Protein AF-A0A1B1BQP6-F1 (afdb_monomer_lite)

Sequence (163 aa):
MDDRQPLPKTPDPRGHSPTKKENPMTSAIRSIQIHPTGTITTLNPASESIGADMCRAIGCSMFDVVGLADNIDLFVDDEGLINGSPLNLPATILAHQLGTPAVLFGTAIAVSVTPDGETIGLTDHQIARIHKTLTHRPDDGTIDTLIESLSPFPTIVSMLNNW

Structure (mmCIF, N/CA/C/O backbone):
data_AF-A0A1B1BQP6-F1
#
_entry.id   AF-A0A1B1BQP6-F1
#
loop_
_atom_site.group_PDB
_atom_site.id
_atom_site.type_symbol
_atom_site.label_atom_id
_atom_site.label_alt_id
_atom_site.label_comp_id
_atom_site.label_asym_id
_atom_site.label_entity_id
_atom_site.label_seq_id
_atom_site.pdbx_PDB_ins_code
_atom_site.Cartn_x
_atom_site.Cartn_y
_atom_site.Cartn_z
_atom_site.occupancy
_atom_site.B_iso_or_equiv
_atom_site.auth_seq_id
_atom_site.auth_comp_id
_atom_site.auth_asym_id
_atom_site.auth_atom_id
_atom_site.pdbx_PDB_model_num
ATOM 1 N N . MET A 1 1 ? 38.683 -49.566 -62.738 1.00 42.62 1 MET A N 1
ATOM 2 C CA . MET A 1 1 ? 39.310 -48.373 -63.346 1.00 42.62 1 MET A CA 1
ATOM 3 C C . MET A 1 1 ? 38.182 -47.663 -64.074 1.00 42.62 1 MET A C 1
ATOM 5 O O . MET A 1 1 ? 37.703 -48.212 -65.048 1.00 42.62 1 MET A O 1
ATOM 9 N N . ASP A 1 2 ? 37.590 -46.575 -63.605 1.00 45.78 2 ASP A N 1
ATOM 10 C CA . ASP A 1 2 ? 38.080 -45.501 -62.743 1.00 45.78 2 ASP A CA 1
ATOM 11 C C . ASP A 1 2 ? 36.839 -44.829 -62.112 1.00 45.78 2 ASP A C 1
ATOM 13 O O . ASP A 1 2 ? 35.964 -44.354 -62.839 1.00 45.78 2 ASP A O 1
ATOM 17 N N . ASP A 1 3 ? 36.729 -44.871 -60.782 1.00 46.88 3 ASP A N 1
ATOM 18 C CA . ASP A 1 3 ? 35.714 -44.164 -59.993 1.00 46.88 3 ASP A CA 1
ATOM 19 C C . ASP A 1 3 ? 36.083 -42.678 -59.950 1.00 46.88 3 ASP A C 1
ATOM 21 O O . ASP A 1 3 ? 37.121 -42.312 -59.401 1.00 46.88 3 ASP A O 1
ATOM 25 N N . ARG A 1 4 ? 35.231 -41.796 -60.480 1.00 47.97 4 ARG A N 1
ATOM 26 C CA . ARG A 1 4 ? 35.368 -40.348 -60.256 1.00 47.97 4 ARG A CA 1
ATOM 27 C C . ARG A 1 4 ? 34.174 -39.833 -59.473 1.00 47.97 4 ARG A C 1
ATOM 29 O O . ARG A 1 4 ? 33.120 -39.548 -60.036 1.00 47.97 4 ARG A O 1
ATOM 36 N N . GLN A 1 5 ? 34.363 -39.694 -58.163 1.00 50.84 5 GLN A N 1
ATOM 37 C CA . GLN A 1 5 ? 33.502 -38.857 -57.332 1.00 50.84 5 GLN A CA 1
ATOM 38 C C . GLN A 1 5 ? 33.644 -37.381 -57.752 1.00 50.84 5 GLN A C 1
ATOM 40 O O . GLN A 1 5 ? 34.755 -36.940 -58.059 1.00 50.84 5 GLN A O 1
ATOM 45 N N . PRO A 1 6 ? 32.559 -36.589 -57.756 1.00 50.38 6 PRO A N 1
ATOM 46 C CA . PRO A 1 6 ? 32.656 -35.154 -57.977 1.00 50.38 6 PRO A CA 1
ATOM 47 C C . PRO A 1 6 ? 33.231 -34.435 -56.743 1.00 50.38 6 PRO A C 1
ATOM 49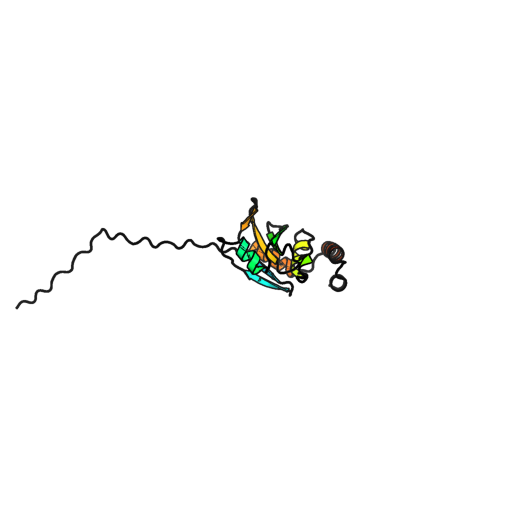 O O . PRO A 1 6 ? 32.907 -34.759 -55.603 1.00 50.38 6 PRO A O 1
ATOM 52 N N . LEU A 1 7 ? 34.080 -33.437 -56.999 1.00 52.22 7 LEU A N 1
ATOM 53 C CA . LEU A 1 7 ? 34.713 -32.559 -56.006 1.00 52.22 7 LEU A CA 1
ATOM 54 C C . LEU A 1 7 ? 33.679 -31.792 -55.148 1.00 52.22 7 LEU A C 1
ATOM 56 O O . LEU A 1 7 ? 32.631 -31.395 -55.669 1.00 52.22 7 LEU A O 1
ATOM 60 N N . PRO A 1 8 ? 33.974 -31.505 -53.863 1.00 47.53 8 PRO A N 1
ATOM 61 C CA . PRO A 1 8 ? 33.110 -30.686 -53.018 1.00 47.53 8 PRO A CA 1
ATOM 62 C C . PRO A 1 8 ? 33.094 -29.226 -53.496 1.00 47.53 8 PRO A C 1
ATOM 64 O O . PRO A 1 8 ? 34.132 -28.641 -53.806 1.00 47.53 8 PRO A O 1
ATOM 67 N N . LYS A 1 9 ? 31.898 -28.629 -53.547 1.00 56.69 9 LYS A N 1
ATOM 68 C CA . LYS A 1 9 ? 31.704 -27.211 -53.880 1.00 56.69 9 LYS A CA 1
ATOM 69 C C . LYS A 1 9 ? 32.219 -26.331 -52.737 1.00 56.69 9 LYS A C 1
ATOM 71 O O . LYS A 1 9 ? 31.833 -26.524 -51.587 1.00 56.69 9 LYS A O 1
ATOM 76 N N . THR A 1 10 ? 33.057 -25.356 -53.066 1.00 48.69 10 THR A N 1
ATOM 77 C CA . THR A 1 10 ? 33.528 -24.299 -52.161 1.00 48.69 10 THR A CA 1
ATOM 78 C C . THR A 1 10 ? 32.339 -23.474 -51.639 1.00 48.69 10 THR A C 1
ATOM 80 O O . THR A 1 10 ? 31.461 -23.149 -52.444 1.00 48.69 10 THR A O 1
ATOM 83 N N . PRO A 1 11 ? 32.267 -23.106 -50.344 1.00 47.47 11 PRO A N 1
ATOM 84 C CA . PRO A 1 11 ? 31.188 -22.253 -49.849 1.00 47.47 11 PRO A CA 1
ATOM 85 C C . PRO A 1 11 ? 31.326 -20.825 -50.392 1.00 47.47 11 PRO A C 1
ATOM 87 O O . PRO A 1 11 ? 32.426 -20.274 -50.436 1.00 47.47 11 PRO A O 1
ATOM 90 N N . ASP A 1 12 ? 30.202 -20.225 -50.784 1.00 52.66 12 ASP A N 1
ATOM 91 C CA . ASP A 1 12 ? 30.096 -18.809 -51.150 1.00 52.66 12 ASP A CA 1
ATOM 92 C C . ASP A 1 12 ? 30.372 -17.923 -49.913 1.00 52.66 12 ASP A C 1
ATOM 94 O O . ASP A 1 12 ? 29.703 -18.093 -48.890 1.00 52.66 12 ASP A O 1
ATOM 98 N N . PRO A 1 13 ? 31.320 -16.966 -49.964 1.00 45.28 13 PRO A N 1
ATOM 99 C CA . PRO A 1 13 ? 31.640 -16.093 -48.833 1.00 45.28 13 PRO A CA 1
ATOM 100 C C . PRO A 1 13 ? 30.591 -14.996 -48.563 1.00 45.28 13 PRO A C 1
ATOM 102 O O . PRO A 1 13 ? 30.815 -14.150 -47.700 1.00 45.28 13 PRO A O 1
ATOM 105 N N . ARG A 1 14 ? 29.451 -14.967 -49.270 1.00 48.97 14 ARG A N 1
ATOM 106 C CA . ARG A 1 14 ? 28.403 -13.937 -49.106 1.00 48.97 14 ARG A CA 1
ATOM 107 C C . ARG A 1 14 ? 27.077 -14.476 -48.575 1.00 48.97 14 ARG A C 1
ATOM 109 O O . ARG A 1 14 ? 26.007 -13.986 -48.941 1.00 48.97 14 ARG A O 1
ATOM 116 N N . GLY A 1 15 ? 27.146 -15.435 -47.654 1.00 39.91 15 GLY A N 1
ATOM 117 C CA . GLY A 1 15 ? 26.018 -15.767 -46.793 1.00 39.91 15 GLY A CA 1
ATOM 118 C C . GLY A 1 15 ? 25.623 -14.553 -45.953 1.00 39.91 15 GLY A C 1
ATOM 119 O O . GLY A 1 15 ? 26.253 -14.263 -44.940 1.00 39.91 15 GLY A O 1
ATOM 120 N N . HIS A 1 16 ? 24.580 -13.836 -46.373 1.00 44.47 16 HIS A N 1
ATOM 121 C CA . HIS A 1 16 ? 23.826 -12.975 -45.470 1.00 44.47 16 HIS A CA 1
ATOM 122 C C . HIS A 1 16 ? 23.224 -13.885 -44.402 1.00 44.47 16 HIS A C 1
ATOM 124 O O . HIS A 1 16 ? 22.210 -14.545 -44.633 1.00 44.47 16 HIS A O 1
ATOM 130 N N . SER A 1 17 ? 23.882 -13.958 -43.246 1.00 41.94 17 SER A N 1
ATOM 131 C CA . SER A 1 17 ? 23.282 -14.506 -42.038 1.00 41.94 17 SER A CA 1
ATOM 132 C C . SER A 1 17 ? 21.942 -13.800 -41.825 1.00 41.94 17 SER A C 1
ATOM 134 O O . SER A 1 17 ? 21.929 -12.565 -41.803 1.00 41.94 17 SER A O 1
ATOM 136 N N . PRO A 1 18 ? 20.815 -14.516 -41.670 1.00 42.78 18 PRO A N 1
ATOM 137 C CA . PRO A 1 18 ? 19.615 -13.878 -41.166 1.00 42.78 18 PRO A CA 1
ATOM 138 C C . PRO A 1 18 ? 19.980 -13.325 -39.791 1.00 42.78 18 PRO A C 1
ATOM 140 O O . PRO A 1 18 ? 20.349 -14.078 -38.886 1.00 42.78 18 PRO A O 1
ATOM 143 N N . THR A 1 19 ? 19.954 -12.001 -39.652 1.00 42.16 19 THR A N 1
ATOM 144 C CA . THR A 1 19 ? 20.018 -11.351 -38.351 1.00 42.16 19 THR A CA 1
ATOM 145 C C . THR A 1 19 ? 18.926 -11.984 -37.507 1.00 42.16 19 THR A C 1
ATOM 147 O O . THR A 1 19 ? 17.736 -11.880 -37.812 1.00 42.16 19 THR A O 1
ATOM 150 N N . LYS A 1 20 ? 19.342 -12.719 -36.473 1.00 45.06 20 LYS A N 1
ATOM 151 C CA . LYS A 1 20 ? 18.467 -13.128 -35.385 1.00 45.06 20 LYS A CA 1
ATOM 152 C C . LYS A 1 20 ? 17.786 -11.839 -34.938 1.00 45.06 20 LYS A C 1
ATOM 154 O O . LYS A 1 20 ? 18.465 -10.961 -34.415 1.00 45.06 20 LYS A O 1
ATOM 159 N N . LYS A 1 21 ? 16.491 -11.678 -35.234 1.00 44.88 21 LYS A N 1
ATOM 160 C CA . LYS A 1 21 ? 15.691 -10.643 -34.585 1.00 44.88 21 LYS A CA 1
ATOM 161 C C . LYS A 1 21 ? 15.862 -10.920 -33.099 1.00 44.88 21 LYS A C 1
ATOM 163 O O . LYS A 1 21 ? 15.400 -11.953 -32.618 1.00 44.88 21 LYS A O 1
ATOM 168 N N . GLU A 1 22 ? 16.634 -10.089 -32.410 1.00 42.03 22 GLU A N 1
ATOM 169 C CA . GLU A 1 22 ? 16.549 -10.040 -30.964 1.00 42.03 22 GLU A CA 1
ATOM 170 C C . GLU A 1 22 ? 15.088 -9.724 -30.677 1.00 42.03 22 GLU A C 1
ATOM 172 O O . GLU A 1 22 ? 14.577 -8.680 -31.085 1.00 42.03 22 GLU A O 1
ATOM 177 N N . ASN A 1 23 ? 14.381 -10.681 -30.074 1.00 47.75 23 ASN A N 1
ATOM 178 C CA . ASN A 1 23 ? 13.149 -10.332 -29.393 1.00 47.75 23 ASN A CA 1
ATOM 179 C C . ASN A 1 23 ? 13.523 -9.193 -28.438 1.00 47.75 23 ASN A C 1
ATOM 181 O O . ASN A 1 23 ? 14.527 -9.349 -27.731 1.00 47.75 23 ASN A O 1
ATOM 185 N N . PRO A 1 24 ? 12.795 -8.063 -28.430 1.00 51.03 24 PRO A N 1
ATOM 186 C CA . PRO A 1 24 ? 13.052 -7.035 -27.437 1.00 51.03 24 PRO A CA 1
ATOM 187 C C . PRO A 1 24 ? 13.027 -7.715 -26.067 1.00 51.03 24 PRO A C 1
ATOM 189 O O . PRO A 1 24 ? 12.119 -8.495 -25.773 1.00 51.03 24 PRO A O 1
ATOM 192 N N . MET A 1 25 ? 14.079 -7.515 -25.270 1.00 52.28 25 MET A N 1
ATOM 193 C CA . MET A 1 25 ? 14.064 -7.944 -23.878 1.00 52.28 25 MET A CA 1
ATOM 194 C C . MET A 1 25 ? 12.988 -7.113 -23.186 1.00 52.28 25 MET A C 1
ATOM 196 O O . MET A 1 25 ? 13.242 -5.976 -22.801 1.00 52.28 25 MET A O 1
ATOM 200 N N . THR A 1 26 ? 11.773 -7.650 -23.093 1.00 58.91 26 THR A N 1
ATOM 201 C CA . THR A 1 26 ? 10.702 -7.056 -22.299 1.00 58.91 26 THR A CA 1
ATOM 202 C C . THR A 1 26 ? 11.217 -6.955 -20.866 1.00 58.91 26 THR A C 1
ATOM 204 O O . THR A 1 26 ? 11.448 -7.973 -20.209 1.00 58.91 26 THR A O 1
ATOM 207 N N . SER A 1 27 ? 11.483 -5.732 -20.407 1.00 75.75 27 SER A N 1
ATOM 208 C CA . SER A 1 27 ? 11.981 -5.501 -19.055 1.00 75.75 27 SER A CA 1
ATOM 209 C C . SER A 1 27 ? 10.846 -5.791 -18.078 1.00 75.75 27 SER A C 1
ATOM 211 O O . SER A 1 27 ? 9.736 -5.281 -18.234 1.00 75.75 27 SER A O 1
ATOM 213 N N . ALA A 1 28 ? 11.089 -6.661 -17.102 1.00 85.00 28 ALA A N 1
ATOM 214 C CA . ALA A 1 28 ? 10.089 -6.985 -16.097 1.00 85.00 28 ALA A CA 1
ATOM 215 C C . ALA A 1 28 ? 10.169 -5.984 -14.939 1.00 85.00 28 ALA A C 1
ATOM 217 O O . ALA A 1 28 ? 11.250 -5.711 -14.413 1.00 85.00 28 ALA A O 1
ATOM 218 N N . ILE A 1 29 ? 9.023 -5.456 -14.517 1.00 91.25 29 ILE A N 1
ATOM 219 C CA . ILE A 1 29 ? 8.921 -4.568 -13.362 1.00 91.25 29 ILE A CA 1
ATOM 220 C C . ILE A 1 29 ? 8.808 -5.440 -12.120 1.00 91.25 29 ILE A C 1
ATOM 222 O O . ILE A 1 29 ? 7.775 -6.048 -11.876 1.00 91.25 29 ILE A O 1
ATOM 226 N N . ARG A 1 30 ? 9.882 -5.535 -11.338 1.00 95.62 30 ARG A N 1
ATOM 227 C CA . ARG A 1 30 ? 9.845 -6.255 -10.063 1.00 95.62 30 ARG A CA 1
ATOM 228 C C . ARG A 1 30 ? 8.959 -5.507 -9.069 1.00 95.62 30 ARG A C 1
ATOM 230 O O . ARG A 1 30 ? 9.228 -4.351 -8.756 1.00 95.62 30 ARG A O 1
ATOM 237 N N . SER A 1 31 ? 7.947 -6.178 -8.543 1.00 96.94 31 SER A N 1
ATOM 238 C CA . SER A 1 31 ? 6.914 -5.584 -7.690 1.00 96.94 31 SER A CA 1
ATOM 239 C C . SER A 1 31 ? 6.573 -6.495 -6.516 1.00 96.94 31 SER A C 1
ATOM 241 O O . SER A 1 31 ? 6.804 -7.706 -6.567 1.00 96.94 31 SER A O 1
ATOM 243 N N . ILE A 1 32 ? 5.984 -5.933 -5.461 1.00 98.00 32 ILE A N 1
ATOM 244 C CA . ILE A 1 32 ? 5.422 -6.706 -4.344 1.00 98.00 32 ILE A CA 1
ATOM 245 C C . ILE A 1 32 ? 3.908 -6.530 -4.332 1.00 98.00 32 ILE A C 1
ATOM 247 O O . ILE A 1 32 ? 3.421 -5.415 -4.231 1.00 98.00 32 ILE A O 1
ATOM 251 N N . GLN A 1 33 ? 3.166 -7.628 -4.374 1.00 98.06 33 GLN A N 1
ATOM 252 C CA . GLN A 1 33 ? 1.725 -7.651 -4.171 1.00 98.06 33 GLN A CA 1
ATOM 253 C C . GLN A 1 33 ? 1.412 -7.939 -2.702 1.00 98.06 33 GLN A C 1
ATOM 255 O O . GLN A 1 33 ? 1.920 -8.907 -2.130 1.00 98.06 33 GLN A O 1
ATOM 260 N N . ILE A 1 34 ? 0.554 -7.115 -2.113 1.00 98.44 34 ILE A N 1
ATOM 261 C CA . ILE A 1 34 ? 0.131 -7.183 -0.717 1.00 98.44 34 ILE A CA 1
ATOM 262 C C . ILE A 1 34 ? -1.372 -7.445 -0.711 1.00 98.44 34 ILE A C 1
ATOM 264 O O . ILE A 1 34 ? -2.169 -6.561 -1.030 1.00 98.44 34 ILE A O 1
ATOM 268 N N . HIS A 1 35 ? -1.765 -8.665 -0.360 1.00 97.88 35 HIS A N 1
ATOM 269 C CA . HIS A 1 35 ? -3.171 -9.051 -0.281 1.00 97.88 35 HIS A CA 1
ATOM 270 C C . HIS A 1 35 ? -3.782 -8.651 1.067 1.00 97.88 35 HIS A C 1
ATOM 272 O O . HIS A 1 35 ? -3.119 -8.800 2.098 1.00 97.88 35 HIS A O 1
ATOM 278 N N . PRO A 1 36 ? -5.076 -8.281 1.102 1.00 96.81 36 PRO A N 1
ATOM 279 C CA . PRO A 1 36 ? -5.804 -8.005 2.345 1.00 96.81 36 PRO A CA 1
ATOM 280 C C . PRO A 1 36 ? -5.784 -9.156 3.359 1.00 96.81 36 PRO A C 1
ATOM 282 O O . PRO A 1 36 ? -5.904 -8.940 4.560 1.00 96.81 36 PRO A O 1
ATOM 285 N N . THR A 1 37 ? -5.590 -10.389 2.887 1.00 94.25 37 THR A N 1
ATOM 286 C CA . THR A 1 37 ? -5.479 -11.594 3.723 1.00 94.25 37 THR A CA 1
ATOM 287 C C . THR A 1 37 ? -4.143 -11.715 4.463 1.00 94.25 37 THR A C 1
ATOM 289 O O . THR A 1 37 ? -3.946 -12.678 5.201 1.00 94.25 37 THR A O 1
ATOM 292 N N . GLY A 1 38 ? -3.201 -10.790 4.247 1.00 90.06 38 GLY A N 1
ATOM 293 C CA . GLY A 1 38 ? -1.843 -10.859 4.792 1.00 90.06 38 GLY A CA 1
ATOM 294 C C . GLY A 1 38 ? -0.841 -11.587 3.897 1.00 90.06 38 GLY A C 1
ATOM 295 O O . GLY A 1 38 ? 0.341 -11.640 4.225 1.00 90.06 38 GLY A O 1
ATOM 296 N N . THR A 1 39 ? -1.278 -12.136 2.760 1.00 95.62 39 THR A N 1
ATOM 297 C CA . THR A 1 39 ? -0.370 -12.805 1.819 1.00 95.62 39 THR A CA 1
ATOM 298 C C . THR A 1 39 ? 0.444 -11.770 1.043 1.00 95.62 39 THR A C 1
ATOM 300 O O . THR A 1 39 ? -0.121 -10.891 0.396 1.00 95.62 39 THR A O 1
ATOM 303 N N . ILE A 1 40 ? 1.772 -11.892 1.070 1.00 96.25 40 ILE A N 1
ATOM 304 C CA . ILE A 1 40 ? 2.696 -11.002 0.356 1.00 96.25 40 ILE A CA 1
ATOM 305 C C . ILE A 1 40 ? 3.445 -11.827 -0.690 1.00 96.25 40 ILE A C 1
ATOM 307 O O . ILE A 1 40 ? 4.052 -12.844 -0.354 1.00 96.25 40 ILE A O 1
ATOM 311 N N . THR A 1 41 ? 3.406 -11.410 -1.954 1.00 95.81 41 THR A N 1
ATOM 312 C CA . THR A 1 41 ? 4.053 -12.131 -3.065 1.00 95.81 41 THR A CA 1
ATOM 313 C C . THR A 1 41 ? 4.811 -11.185 -3.984 1.00 95.81 41 THR A C 1
ATOM 315 O O . THR A 1 41 ? 4.560 -9.985 -3.998 1.00 95.81 41 THR A O 1
ATOM 318 N N . THR A 1 42 ? 5.760 -11.711 -4.755 1.00 94.69 42 THR A N 1
ATOM 319 C CA . THR A 1 42 ? 6.448 -10.942 -5.800 1.00 94.69 42 THR A CA 1
ATOM 320 C C . THR A 1 42 ? 5.721 -11.106 -7.130 1.00 94.69 42 THR A C 1
ATOM 322 O O . THR A 1 42 ? 5.370 -12.222 -7.513 1.00 94.69 42 THR A O 1
ATOM 325 N N . LEU A 1 43 ? 5.561 -10.003 -7.857 1.00 92.75 43 LEU A N 1
ATOM 326 C CA . LEU A 1 43 ? 5.090 -9.972 -9.239 1.00 92.75 43 LEU A CA 1
ATOM 327 C C . LEU A 1 43 ? 6.174 -9.378 -10.139 1.00 92.75 43 LEU A C 1
ATOM 329 O O . LEU A 1 43 ? 6.969 -8.557 -9.695 1.00 92.75 43 LEU A O 1
ATOM 333 N N . ASN A 1 44 ? 6.201 -9.804 -11.402 1.00 91.56 44 ASN A N 1
ATOM 334 C CA . ASN A 1 44 ? 7.136 -9.296 -12.408 1.00 91.56 44 ASN A CA 1
ATOM 335 C C . ASN A 1 44 ? 6.401 -8.990 -13.732 1.00 91.56 44 ASN A C 1
ATOM 337 O O . ASN A 1 44 ? 6.650 -9.679 -14.725 1.00 91.56 44 ASN A O 1
ATOM 341 N N . PRO A 1 45 ? 5.429 -8.054 -13.755 1.00 86.56 45 PRO A N 1
ATOM 342 C CA . PRO A 1 45 ? 4.720 -7.683 -14.979 1.00 86.56 45 PRO A CA 1
ATOM 343 C C . PRO A 1 45 ? 5.659 -7.127 -16.053 1.00 86.56 45 PRO A C 1
ATOM 345 O O . PRO A 1 45 ? 6.717 -6.566 -15.763 1.00 86.56 45 PRO A O 1
ATOM 348 N N . ALA A 1 46 ? 5.252 -7.284 -17.310 1.00 84.12 46 ALA A N 1
ATOM 349 C CA . ALA A 1 46 ? 5.961 -6.727 -18.452 1.00 84.12 46 ALA A CA 1
ATOM 350 C C . ALA A 1 46 ? 5.842 -5.194 -18.470 1.00 84.12 46 ALA A C 1
ATOM 352 O O . ALA A 1 46 ? 4.765 -4.648 -18.233 1.00 84.12 46 ALA A O 1
ATOM 353 N N . SER A 1 47 ? 6.922 -4.491 -18.817 1.00 78.50 47 SER A N 1
ATOM 354 C CA . SER A 1 47 ? 6.919 -3.023 -18.896 1.00 78.50 47 SER A CA 1
ATOM 355 C C . SER A 1 47 ? 5.997 -2.455 -19.986 1.00 78.50 47 SER A C 1
ATOM 357 O O . SER A 1 47 ? 5.566 -1.313 -19.889 1.00 78.50 47 SER A O 1
ATOM 359 N N . GLU A 1 48 ? 5.684 -3.231 -21.028 1.00 76.00 48 GLU A N 1
ATOM 360 C CA . GLU A 1 48 ? 4.971 -2.758 -22.229 1.00 76.00 48 GLU A CA 1
ATOM 361 C C . GLU A 1 48 ? 3.485 -2.423 -21.994 1.00 76.00 48 GLU A C 1
ATOM 363 O O . GLU A 1 48 ? 2.909 -1.654 -22.760 1.00 76.00 48 GLU A O 1
ATOM 368 N N . SER A 1 49 ? 2.857 -2.972 -20.946 1.00 77.44 49 SER A N 1
ATOM 369 C CA . SER A 1 49 ? 1.434 -2.752 -20.632 1.00 77.44 49 SER A CA 1
ATOM 370 C C . SER A 1 49 ? 1.189 -2.608 -19.127 1.00 77.44 49 SER A C 1
ATOM 372 O O . SER A 1 49 ? 0.215 -3.139 -18.580 1.00 77.44 49 SER A O 1
ATOM 374 N N . ILE A 1 50 ? 2.076 -1.870 -18.454 1.00 84.88 50 ILE A N 1
ATOM 375 C CA . ILE A 1 50 ? 2.127 -1.829 -16.992 1.00 84.88 50 ILE A CA 1
ATOM 376 C C . ILE A 1 50 ? 0.784 -1.441 -16.359 1.00 84.88 50 ILE A C 1
ATOM 378 O O . ILE A 1 50 ? 0.329 -2.130 -15.458 1.00 84.88 50 ILE A O 1
ATOM 382 N N . GLY A 1 51 ? 0.082 -0.429 -16.882 1.00 88.62 51 GLY A N 1
ATOM 383 C CA . GLY A 1 51 ? -1.187 0.029 -16.304 1.00 88.62 51 GLY A CA 1
ATOM 384 C C . GLY A 1 51 ? -2.282 -1.044 -16.303 1.00 88.62 51 GLY A C 1
ATOM 385 O O . GLY A 1 51 ? -2.852 -1.348 -15.259 1.00 88.62 51 GLY A O 1
ATOM 386 N N . ALA A 1 52 ? -2.541 -1.676 -17.453 1.00 89.81 52 ALA A N 1
ATOM 387 C CA . ALA A 1 52 ? -3.571 -2.713 -17.556 1.00 89.81 52 ALA A CA 1
ATOM 388 C C . ALA A 1 52 ? -3.201 -3.986 -16.776 1.00 89.81 52 ALA A C 1
ATOM 390 O O . ALA A 1 52 ? -4.073 -4.627 -16.184 1.00 89.81 52 ALA A O 1
ATOM 391 N N . ASP A 1 53 ? -1.914 -4.343 -16.742 1.00 91.19 53 ASP A N 1
ATOM 392 C CA . ASP A 1 53 ? -1.439 -5.476 -15.949 1.00 91.19 53 ASP A CA 1
ATOM 393 C C . ASP A 1 53 ? -1.550 -5.213 -14.444 1.00 91.19 53 ASP A C 1
ATOM 395 O O . ASP A 1 53 ? -1.923 -6.127 -13.706 1.00 91.19 53 ASP A O 1
ATOM 399 N N . MET A 1 54 ? -1.306 -3.978 -13.996 1.00 93.75 54 MET A N 1
ATOM 400 C CA . MET A 1 54 ? -1.501 -3.570 -12.604 1.00 93.75 54 MET A CA 1
ATOM 401 C C . MET A 1 54 ? -2.978 -3.597 -12.219 1.00 93.75 54 MET A C 1
ATOM 403 O O . MET A 1 54 ? -3.310 -4.249 -11.233 1.00 93.75 54 MET A O 1
ATOM 407 N N . CYS A 1 55 ? -3.876 -3.016 -13.027 1.00 95.38 55 CYS A N 1
ATOM 408 C CA . CYS A 1 55 ? -5.324 -3.107 -12.796 1.00 95.38 55 CYS A CA 1
ATOM 409 C C . CYS A 1 55 ? -5.778 -4.567 -12.660 1.00 95.38 55 CYS A C 1
ATOM 411 O O . CYS A 1 55 ? -6.455 -4.936 -11.702 1.00 95.38 55 CYS A O 1
ATOM 413 N N . ARG A 1 56 ? -5.339 -5.439 -13.576 1.00 94.94 56 ARG A N 1
ATOM 414 C CA . ARG A 1 56 ? -5.668 -6.871 -13.547 1.00 94.94 56 ARG A CA 1
ATOM 415 C C . ARG A 1 56 ? -5.105 -7.582 -12.317 1.00 94.94 56 ARG A C 1
ATOM 417 O O . ARG A 1 56 ? -5.768 -8.464 -11.778 1.00 94.94 56 ARG A O 1
ATOM 424 N N . ALA A 1 57 ? -3.888 -7.245 -11.897 1.00 94.81 57 ALA A N 1
ATOM 425 C CA . ALA A 1 57 ? -3.255 -7.840 -10.726 1.00 94.81 57 ALA A CA 1
ATOM 426 C C . ALA A 1 57 ? -3.863 -7.337 -9.404 1.00 94.81 57 ALA A C 1
ATOM 428 O O . ALA A 1 57 ? -3.913 -8.094 -8.436 1.00 94.81 57 ALA A O 1
ATOM 429 N N . ILE A 1 58 ? -4.351 -6.097 -9.362 1.00 96.94 58 ILE A N 1
ATOM 430 C CA . ILE A 1 58 ? -5.096 -5.537 -8.227 1.00 96.94 58 ILE A CA 1
ATOM 431 C C . ILE A 1 58 ? -6.522 -6.105 -8.182 1.00 96.94 58 ILE A C 1
ATOM 433 O O . ILE A 1 58 ? -7.031 -6.411 -7.104 1.00 96.94 58 ILE A O 1
ATOM 437 N N . GLY A 1 59 ? -7.129 -6.311 -9.353 1.00 96.25 59 GLY A N 1
ATOM 438 C CA . GLY A 1 59 ? -8.537 -6.671 -9.508 1.00 96.25 59 GLY A CA 1
ATOM 439 C C . GLY A 1 59 ? -9.461 -5.459 -9.670 1.00 96.25 59 GLY A C 1
ATOM 440 O O . GLY A 1 59 ? -10.641 -5.573 -9.355 1.00 96.25 59 GLY A O 1
ATOM 441 N N . CYS A 1 60 ? -8.942 -4.326 -10.153 1.00 96.69 60 CYS A N 1
ATOM 442 C CA . CYS A 1 60 ? -9.677 -3.070 -10.316 1.00 96.69 60 CYS A CA 1
ATOM 443 C C . CYS A 1 60 ? -9.779 -2.628 -11.788 1.00 96.69 60 CYS A C 1
ATOM 445 O O . CYS A 1 60 ? -9.164 -3.211 -12.686 1.00 96.69 60 CYS A O 1
ATOM 447 N N . SER A 1 61 ? -10.584 -1.595 -12.042 1.00 94.81 61 SER A N 1
ATOM 448 C CA . SER A 1 61 ? -10.700 -0.925 -13.346 1.00 94.81 61 SER A CA 1
ATOM 449 C C . SER A 1 61 ? -9.713 0.243 -13.473 1.00 94.81 61 SER A C 1
ATOM 451 O O . SER A 1 61 ? -9.120 0.441 -14.535 1.00 94.81 61 SER A O 1
ATOM 453 N N . MET A 1 62 ? -9.508 0.968 -12.375 1.00 94.88 62 MET A N 1
ATOM 454 C CA . MET A 1 62 ? -8.583 2.080 -12.218 1.00 94.88 62 MET A CA 1
ATOM 455 C C . MET A 1 62 ? -7.854 1.926 -10.884 1.00 94.88 62 MET A C 1
ATOM 457 O O . MET A 1 62 ? -8.415 1.411 -9.916 1.00 94.88 62 MET A O 1
ATOM 461 N N . PHE A 1 63 ? -6.596 2.348 -10.840 1.00 96.75 63 PHE A N 1
ATOM 462 C CA . PHE A 1 63 ? -5.841 2.424 -9.599 1.00 96.75 63 PHE A CA 1
ATOM 463 C C . PHE A 1 63 ? -5.491 3.874 -9.279 1.00 96.75 63 PHE A C 1
ATOM 465 O O . PHE A 1 63 ? -5.293 4.679 -10.192 1.00 96.75 63 PHE A O 1
ATOM 472 N N . ASP A 1 64 ? -5.377 4.164 -7.990 1.00 96.81 64 ASP A N 1
ATOM 473 C CA . ASP A 1 64 ? -4.734 5.368 -7.471 1.00 96.81 64 ASP A CA 1
ATOM 474 C C . ASP A 1 64 ? -3.299 5.044 -7.022 1.00 96.81 64 ASP A C 1
ATOM 476 O O . ASP A 1 64 ? -2.931 3.874 -6.837 1.00 96.81 64 ASP A O 1
ATOM 480 N N . VAL A 1 65 ? -2.477 6.081 -6.873 1.00 97.12 65 VAL A N 1
ATOM 481 C CA . VAL A 1 65 ? -1.068 5.984 -6.489 1.00 97.12 65 VAL A CA 1
ATOM 482 C C . VAL A 1 65 ? -0.846 6.640 -5.133 1.00 97.12 65 VAL A C 1
ATOM 484 O O . VAL A 1 65 ? -0.962 7.852 -4.970 1.00 97.12 65 VAL A O 1
ATOM 487 N N . VAL A 1 66 ? -0.431 5.832 -4.162 1.00 98.00 66 VAL A N 1
ATOM 488 C CA . VAL A 1 66 ? -0.053 6.293 -2.827 1.00 98.00 66 VAL A CA 1
ATOM 489 C C . VAL A 1 66 ? 1.467 6.297 -2.722 1.00 98.00 66 VAL A C 1
ATOM 491 O O . VAL A 1 66 ? 2.089 5.248 -2.544 1.00 98.00 66 VAL A O 1
ATOM 494 N N . GLY A 1 67 ? 2.061 7.485 -2.830 1.00 97.81 67 GLY A N 1
ATOM 495 C CA . GLY A 1 67 ? 3.505 7.670 -2.699 1.00 97.81 67 GLY A CA 1
ATOM 496 C C . GLY A 1 67 ? 3.980 7.530 -1.255 1.00 97.81 67 GLY A C 1
ATOM 497 O O . GLY A 1 67 ? 3.363 8.070 -0.334 1.00 97.81 67 GLY A O 1
ATOM 498 N N . LEU A 1 68 ? 5.081 6.808 -1.061 1.00 98.12 68 LEU A N 1
ATOM 499 C CA . LEU A 1 68 ? 5.726 6.534 0.223 1.00 98.12 68 LEU A CA 1
ATOM 500 C C . LEU A 1 68 ? 7.191 7.010 0.222 1.00 98.12 68 LEU A C 1
ATOM 502 O O . LEU A 1 68 ? 7.751 7.427 -0.795 1.00 98.12 68 LEU A O 1
ATOM 506 N N . ALA A 1 69 ? 7.851 6.904 1.376 1.00 97.38 69 ALA A N 1
ATOM 507 C CA . ALA A 1 69 ? 9.293 7.107 1.485 1.00 97.38 69 ALA A CA 1
ATOM 508 C C . ALA A 1 69 ? 10.107 6.178 0.556 1.00 97.38 69 ALA A C 1
ATOM 510 O O . ALA A 1 69 ? 9.663 5.101 0.159 1.00 97.38 69 ALA A O 1
ATOM 511 N N . ASP A 1 70 ? 11.349 6.581 0.265 1.00 96.62 70 ASP A N 1
ATOM 512 C CA . ASP A 1 70 ? 12.324 5.815 -0.530 1.00 96.62 70 ASP A CA 1
ATOM 513 C C . ASP A 1 70 ? 11.905 5.557 -1.997 1.00 96.62 70 ASP A C 1
ATOM 515 O O . ASP A 1 70 ? 12.335 4.573 -2.609 1.00 96.62 70 ASP A O 1
ATOM 519 N N . ASN A 1 71 ? 11.103 6.463 -2.577 1.00 97.62 71 ASN A N 1
ATOM 520 C CA . ASN A 1 71 ? 10.556 6.371 -3.941 1.00 97.62 71 ASN A CA 1
ATOM 521 C C . ASN A 1 71 ? 9.783 5.063 -4.177 1.00 97.62 71 ASN A C 1
ATOM 523 O O . ASN A 1 71 ? 9.952 4.400 -5.206 1.00 97.62 71 ASN A O 1
ATOM 527 N N . ILE A 1 72 ? 9.003 4.658 -3.176 1.00 98.38 72 ILE A N 1
ATOM 528 C CA . ILE A 1 72 ? 8.105 3.510 -3.250 1.00 98.38 72 ILE A CA 1
ATOM 529 C C . ILE A 1 72 ? 6.699 4.051 -3.457 1.00 98.38 72 ILE A C 1
ATOM 531 O O . ILE A 1 72 ? 6.232 4.847 -2.652 1.00 98.38 72 ILE A O 1
ATOM 535 N N . ASP A 1 73 ? 6.011 3.551 -4.473 1.00 98.12 73 ASP A N 1
ATOM 536 C CA . ASP A 1 73 ? 4.595 3.829 -4.687 1.00 98.12 73 ASP A CA 1
ATOM 537 C C . ASP A 1 73 ? 3.781 2.567 -4.420 1.00 98.12 73 ASP A C 1
ATOM 539 O O . ASP A 1 73 ? 4.207 1.456 -4.757 1.00 98.12 73 ASP A O 1
ATOM 543 N N . LEU A 1 74 ? 2.593 2.731 -3.838 1.00 98.50 74 LEU A N 1
ATOM 544 C CA . LEU A 1 74 ? 1.565 1.696 -3.803 1.00 98.50 74 LEU A CA 1
ATOM 545 C C . LEU A 1 74 ? 0.488 2.017 -4.829 1.00 98.50 74 LEU A C 1
ATOM 547 O O . LEU A 1 74 ? -0.180 3.043 -4.734 1.00 98.50 74 LEU A O 1
ATOM 551 N N . PHE A 1 75 ? 0.284 1.104 -5.771 1.00 98.19 75 PHE A N 1
ATOM 552 C CA . PHE A 1 75 ? -0.878 1.124 -6.646 1.00 98.19 75 PHE A CA 1
ATOM 553 C C . PHE A 1 75 ? -2.006 0.374 -5.951 1.00 98.19 75 PHE A C 1
ATOM 555 O O . PHE A 1 75 ? -1.824 -0.774 -5.527 1.00 98.19 75 PHE A O 1
ATOM 562 N N . VAL A 1 76 ? -3.150 1.031 -5.807 1.00 98.31 76 VAL A N 1
ATOM 563 C CA . VAL A 1 76 ? -4.304 0.531 -5.051 1.00 98.31 76 VAL A CA 1
ATOM 564 C C . VAL A 1 76 ? -5.583 0.743 -5.840 1.00 98.31 76 VAL A C 1
ATOM 566 O O . VAL A 1 76 ? -5.646 1.631 -6.677 1.00 98.31 76 VAL A O 1
ATOM 569 N N . ASP A 1 77 ? -6.603 -0.067 -5.584 1.00 97.94 77 ASP A N 1
ATOM 570 C CA . ASP A 1 77 ? -7.928 0.143 -6.171 1.00 97.94 77 ASP A CA 1
ATOM 571 C C . ASP A 1 77 ? -8.509 1.494 -5.715 1.00 97.94 77 ASP A C 1
ATOM 573 O O . ASP A 1 77 ? -8.804 1.664 -4.530 1.00 97.94 77 ASP A O 1
ATOM 577 N N . ASP A 1 78 ? -8.678 2.435 -6.650 1.00 96.62 78 ASP A N 1
ATOM 578 C CA . ASP A 1 78 ? -9.219 3.780 -6.380 1.00 96.62 78 ASP A CA 1
ATOM 579 C C . ASP A 1 78 ? -10.644 3.708 -5.805 1.00 96.62 78 ASP A C 1
ATOM 581 O O . ASP A 1 78 ? -11.040 4.482 -4.933 1.00 96.62 78 ASP A O 1
ATOM 585 N N . GLU A 1 79 ? -11.412 2.697 -6.220 1.00 96.88 79 GLU A N 1
ATOM 586 C CA . GLU A 1 79 ? -12.792 2.496 -5.782 1.00 96.88 79 GLU A CA 1
ATOM 587 C C . GLU A 1 79 ? -12.900 1.532 -4.589 1.00 96.88 79 GLU A C 1
ATOM 589 O O . GLU A 1 79 ? -14.010 1.235 -4.135 1.00 96.88 79 GLU A O 1
ATOM 594 N N . GLY A 1 80 ? -11.776 1.052 -4.041 1.00 96.00 80 GLY A N 1
ATOM 595 C CA . GLY A 1 80 ? -11.744 -0.028 -3.051 1.00 96.00 80 GLY A CA 1
ATOM 596 C C . GLY A 1 80 ? -12.604 0.241 -1.808 1.00 96.00 80 GLY A C 1
ATOM 597 O O . GLY A 1 80 ? -13.269 -0.659 -1.292 1.00 96.00 80 GLY A O 1
ATOM 598 N N . LEU A 1 81 ? -12.649 1.496 -1.350 1.00 94.38 81 LEU A N 1
ATOM 599 C CA . LEU A 1 81 ? -13.464 1.907 -0.201 1.00 94.38 81 LEU A CA 1
ATOM 600 C C . LEU A 1 81 ? -14.976 1.795 -0.475 1.00 94.38 81 LEU A C 1
ATOM 602 O O . LEU A 1 81 ? -15.747 1.501 0.439 1.00 94.38 81 LEU A O 1
ATOM 606 N N . ILE A 1 82 ? -15.414 2.043 -1.712 1.00 95.81 82 ILE A N 1
ATOM 607 C CA . ILE A 1 82 ? -16.838 2.147 -2.073 1.00 95.81 82 ILE A CA 1
ATOM 608 C C . ILE A 1 82 ? -17.378 0.900 -2.780 1.00 95.81 82 ILE A C 1
ATOM 610 O O . ILE A 1 82 ? -18.592 0.704 -2.821 1.00 95.81 82 ILE A O 1
ATOM 614 N N . ASN A 1 83 ? -16.503 0.036 -3.300 1.00 95.12 83 ASN A N 1
ATOM 615 C CA . ASN A 1 83 ? -16.883 -1.179 -4.025 1.00 95.12 83 ASN A CA 1
ATOM 616 C C . ASN A 1 83 ? -16.950 -2.441 -3.141 1.00 95.12 83 ASN A C 1
ATOM 618 O O . ASN A 1 83 ? -17.273 -3.524 -3.629 1.00 95.12 83 ASN A O 1
ATOM 622 N N . GLY A 1 84 ? -16.694 -2.300 -1.836 1.00 94.31 84 GLY A N 1
ATOM 623 C CA . GLY A 1 84 ? -16.759 -3.394 -0.866 1.00 94.31 84 GLY A CA 1
ATOM 624 C C . GLY A 1 84 ? -15.483 -4.230 -0.771 1.00 94.31 84 GLY A C 1
ATOM 625 O O . GLY A 1 84 ? -15.512 -5.301 -0.157 1.00 94.31 84 GLY A O 1
ATOM 626 N N . SER A 1 85 ? -14.369 -3.765 -1.342 1.00 97.50 85 SER A N 1
ATOM 627 C CA . SER A 1 85 ? -13.073 -4.408 -1.145 1.00 97.50 85 SER A CA 1
ATOM 628 C C . SER A 1 85 ? -12.689 -4.433 0.341 1.00 97.50 85 SER A C 1
ATOM 630 O O . SER A 1 85 ? -12.948 -3.482 1.081 1.00 97.50 85 SER A O 1
ATOM 632 N N . P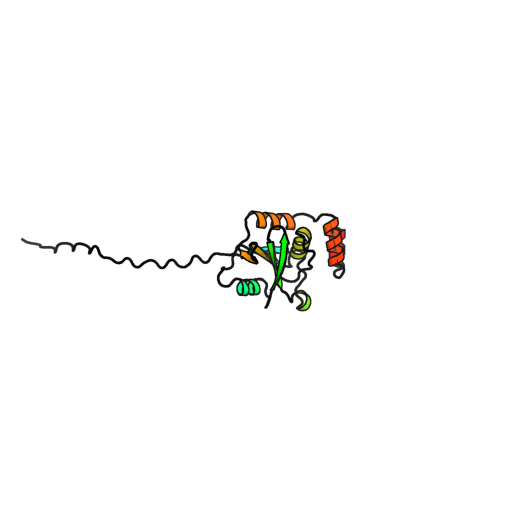RO A 1 86 ? -12.070 -5.522 0.825 1.00 97.00 86 PRO A N 1
ATOM 633 C CA . PRO A 1 86 ? -11.701 -5.633 2.231 1.00 97.00 86 PRO A CA 1
ATOM 634 C C . PRO A 1 86 ? -10.565 -4.667 2.585 1.00 97.00 86 PRO A C 1
ATOM 636 O O . PRO A 1 86 ? -9.683 -4.406 1.765 1.00 97.00 86 PRO A O 1
ATOM 639 N N . LEU A 1 87 ? -10.548 -4.197 3.837 1.00 97.81 87 LEU A N 1
ATOM 640 C CA . LEU A 1 87 ? -9.425 -3.441 4.397 1.00 97.81 87 LEU A CA 1
ATOM 641 C C . LEU A 1 87 ? -8.126 -4.244 4.242 1.00 97.81 87 LEU A C 1
ATOM 643 O O . LEU A 1 87 ? -8.023 -5.380 4.709 1.00 97.81 87 LEU A O 1
ATOM 647 N N . ASN A 1 88 ? -7.113 -3.624 3.649 1.00 98.25 88 ASN A N 1
ATOM 648 C CA . ASN A 1 88 ? -5.769 -4.165 3.558 1.00 98.25 88 ASN A CA 1
ATOM 649 C C . ASN A 1 88 ? -4.923 -3.623 4.707 1.00 98.25 88 ASN A C 1
ATOM 651 O O . ASN A 1 88 ? -4.183 -2.645 4.568 1.00 98.25 88 ASN A O 1
ATOM 655 N N . LEU A 1 89 ? -5.065 -4.256 5.873 1.00 97.06 89 LEU A N 1
ATOM 656 C CA . LEU A 1 89 ? -4.353 -3.848 7.081 1.00 97.06 89 LEU A CA 1
ATOM 657 C C . LEU A 1 89 ? -2.818 -3.853 6.898 1.00 97.06 89 LEU A C 1
ATOM 659 O O . LEU A 1 89 ? -2.197 -2.867 7.289 1.00 97.06 89 LEU A O 1
ATOM 663 N N . PRO A 1 90 ? -2.183 -4.862 6.263 1.00 97.69 90 PRO A N 1
ATOM 664 C CA . PRO A 1 90 ? -0.743 -4.820 5.998 1.00 97.69 90 PRO A CA 1
ATOM 665 C C . PRO A 1 90 ? -0.312 -3.629 5.133 1.00 97.69 90 PRO A C 1
ATOM 667 O O . PRO A 1 90 ? 0.657 -2.953 5.475 1.00 97.69 90 PRO A O 1
ATOM 670 N N . ALA A 1 91 ? -1.027 -3.339 4.039 1.00 98.44 91 ALA A N 1
ATOM 671 C CA . ALA A 1 91 ? -0.708 -2.191 3.187 1.00 98.44 91 ALA A CA 1
ATOM 672 C C . ALA A 1 91 ? -0.938 -0.862 3.924 1.00 98.44 91 ALA A C 1
ATOM 674 O O . ALA A 1 91 ? -0.119 0.045 3.823 1.00 98.44 91 ALA A O 1
ATOM 675 N N . THR A 1 92 ? -2.003 -0.774 4.725 1.00 98.38 92 THR A N 1
ATOM 676 C CA . THR A 1 92 ? -2.298 0.385 5.583 1.00 98.38 92 THR A CA 1
ATOM 677 C C . THR A 1 92 ? -1.165 0.634 6.582 1.00 98.38 92 THR A C 1
ATOM 679 O O . THR A 1 92 ? -0.665 1.752 6.688 1.00 98.38 92 THR A O 1
ATOM 682 N N . ILE A 1 93 ? -0.698 -0.410 7.275 1.00 97.44 93 ILE A N 1
ATOM 683 C CA . ILE A 1 93 ? 0.435 -0.340 8.210 1.00 97.44 93 ILE A CA 1
ATOM 684 C C . ILE A 1 93 ? 1.724 0.076 7.492 1.00 97.44 93 ILE A C 1
ATOM 686 O O . ILE A 1 93 ? 2.481 0.894 8.017 1.00 97.44 93 ILE A O 1
ATOM 690 N N . LEU A 1 94 ? 1.986 -0.474 6.303 1.00 98.44 94 LEU A N 1
ATOM 691 C CA . LEU A 1 94 ? 3.139 -0.097 5.486 1.00 98.44 94 LEU A CA 1
ATOM 692 C C . LEU A 1 94 ? 3.094 1.388 5.114 1.00 98.44 94 LEU A C 1
ATOM 694 O O . LEU A 1 94 ? 4.103 2.071 5.270 1.00 98.44 94 LEU A O 1
ATOM 698 N N . ALA A 1 95 ? 1.938 1.879 4.662 1.00 98.56 95 ALA A N 1
ATOM 699 C CA . ALA A 1 95 ? 1.757 3.268 4.264 1.00 98.56 95 ALA A CA 1
ATOM 700 C C . ALA A 1 95 ? 2.033 4.222 5.437 1.00 98.56 95 ALA A C 1
ATOM 702 O O . ALA A 1 95 ? 2.855 5.129 5.310 1.00 98.56 95 ALA A O 1
ATOM 703 N N . HIS A 1 96 ? 1.456 3.942 6.612 1.00 98.19 96 HIS A N 1
ATOM 704 C CA . HIS A 1 96 ? 1.680 4.735 7.823 1.00 98.19 96 HIS A CA 1
ATOM 705 C C . HIS A 1 96 ? 3.158 4.756 8.235 1.00 98.19 96 HIS A C 1
ATOM 707 O O . HIS A 1 96 ? 3.731 5.825 8.434 1.00 98.19 96 HIS A O 1
ATOM 713 N N . GLN A 1 97 ? 3.807 3.589 8.294 1.00 97.69 97 GLN A N 1
ATOM 714 C CA . GLN A 1 97 ? 5.222 3.493 8.674 1.00 97.69 97 GLN A CA 1
ATOM 715 C C . GLN A 1 97 ? 6.181 4.123 7.651 1.00 97.69 97 GLN A C 1
ATOM 717 O O . GLN A 1 97 ? 7.328 4.424 7.989 1.00 97.69 97 GLN A O 1
ATOM 722 N N . LEU A 1 98 ? 5.749 4.298 6.400 1.00 97.38 98 LEU A N 1
ATOM 723 C CA . LEU A 1 98 ? 6.533 4.933 5.339 1.00 97.38 98 LEU A CA 1
ATOM 724 C C . LEU A 1 98 ? 6.039 6.343 4.981 1.00 97.38 98 LEU A C 1
ATOM 726 O O . LEU A 1 98 ? 6.417 6.868 3.936 1.00 97.38 98 LEU A O 1
ATOM 730 N N . GLY A 1 99 ? 5.282 6.979 5.880 1.00 96.25 99 GLY A N 1
ATOM 731 C CA . GLY A 1 99 ? 5.051 8.426 5.879 1.00 96.25 99 GLY A CA 1
ATOM 732 C C . GLY A 1 99 ? 3.729 8.899 5.279 1.00 96.25 99 GLY A C 1
ATOM 733 O O . GLY A 1 99 ? 3.490 10.104 5.272 1.00 96.25 99 GLY A O 1
ATOM 734 N N . THR A 1 100 ? 2.860 7.989 4.838 1.00 97.50 100 THR A N 1
ATOM 735 C CA . THR A 1 100 ? 1.568 8.339 4.236 1.00 97.50 100 THR A CA 1
ATOM 736 C C . THR A 1 100 ? 0.444 7.625 4.986 1.00 97.50 100 THR A C 1
ATOM 738 O O . THR A 1 100 ? 0.223 6.437 4.752 1.00 97.50 100 THR A O 1
ATOM 741 N N . PRO A 1 101 ? -0.278 8.303 5.900 1.00 96.25 101 PRO A N 1
ATOM 742 C CA . PRO A 1 101 ? -1.297 7.686 6.754 1.00 96.25 101 PRO A CA 1
ATOM 743 C C . PRO A 1 101 ? -2.606 7.415 5.990 1.00 96.25 101 PRO A C 1
ATOM 745 O O . PRO A 1 101 ? -3.667 7.948 6.303 1.00 96.25 101 PRO A O 1
ATOM 748 N N . ALA A 1 102 ? -2.523 6.605 4.936 1.00 97.12 102 ALA A N 1
ATOM 749 C CA . ALA A 1 102 ? -3.651 6.199 4.113 1.00 97.12 102 ALA A CA 1
ATOM 750 C C . ALA A 1 102 ? -4.246 4.877 4.617 1.00 97.12 102 ALA A C 1
ATOM 752 O O . ALA A 1 102 ? -3.518 3.942 4.960 1.00 97.12 102 ALA A O 1
ATOM 753 N N . VAL A 1 103 ? -5.578 4.789 4.621 1.00 97.75 103 VAL A N 1
ATOM 754 C CA . VAL A 1 103 ? -6.324 3.548 4.870 1.00 97.75 103 VAL A CA 1
ATOM 755 C C . VAL A 1 103 ? -6.629 2.898 3.526 1.00 97.75 103 VAL A C 1
ATOM 757 O O . VAL A 1 103 ? -7.341 3.474 2.708 1.00 97.75 103 VAL A O 1
ATOM 760 N N . LEU A 1 104 ? -6.071 1.712 3.290 1.00 98.38 104 LEU A N 1
ATOM 761 C CA . LEU A 1 104 ? -6.054 1.083 1.969 1.00 98.38 104 LEU A CA 1
ATOM 762 C C . LEU A 1 104 ? -6.984 -0.128 1.912 1.00 98.38 104 LEU A C 1
ATOM 764 O O . LEU A 1 104 ? -7.000 -0.952 2.827 1.00 98.38 104 LEU A O 1
ATOM 768 N N . PHE A 1 105 ? -7.719 -0.263 0.809 1.00 98.19 105 PHE A N 1
ATOM 769 C CA . PHE A 1 105 ? -8.681 -1.338 0.565 1.00 98.19 105 PHE A CA 1
ATOM 770 C C . PHE A 1 105 ? -8.290 -2.125 -0.684 1.00 98.19 105 PHE A C 1
ATOM 772 O O . PHE A 1 105 ? -7.702 -1.581 -1.615 1.00 98.19 105 PHE A O 1
ATOM 779 N N . GLY A 1 106 ? -8.613 -3.417 -0.699 1.00 98.12 106 GLY A N 1
ATOM 780 C CA . GLY A 1 106 ? -8.264 -4.298 -1.810 1.00 98.12 106 GLY A CA 1
ATOM 781 C C . GLY A 1 106 ? -6.764 -4.595 -1.895 1.00 98.12 106 GLY A C 1
ATOM 782 O O . GLY A 1 106 ? -5.983 -4.316 -0.984 1.00 98.12 106 GLY A O 1
ATOM 783 N N . THR A 1 107 ? -6.350 -5.249 -2.974 1.00 98.50 107 THR A N 1
ATOM 784 C CA . THR A 1 107 ? -4.944 -5.612 -3.187 1.00 98.50 107 THR A CA 1
ATOM 785 C C . THR A 1 107 ? -4.111 -4.369 -3.481 1.00 98.50 107 THR A C 1
ATOM 787 O O . THR A 1 107 ? -4.494 -3.556 -4.311 1.00 98.50 107 THR A O 1
ATOM 790 N N . ALA A 1 108 ? -2.946 -4.245 -2.845 1.00 98.56 108 ALA A N 1
ATOM 791 C CA . ALA A 1 108 ? -1.976 -3.201 -3.167 1.00 98.56 108 ALA A CA 1
ATOM 792 C C . ALA A 1 108 ? -0.778 -3.801 -3.910 1.00 98.56 108 ALA A C 1
ATOM 794 O O . ALA A 1 108 ? -0.368 -4.930 -3.618 1.00 98.56 108 ALA A O 1
ATOM 795 N N . ILE A 1 109 ? -0.189 -3.050 -4.838 1.00 98.50 109 ILE A N 1
ATOM 796 C CA . ILE A 1 109 ? 1.068 -3.419 -5.496 1.00 98.50 109 ILE A CA 1
ATOM 797 C C . ILE A 1 109 ? 2.104 -2.327 -5.261 1.00 98.50 109 ILE A C 1
ATOM 799 O O . ILE A 1 109 ? 1.920 -1.192 -5.680 1.00 98.50 109 ILE A O 1
ATOM 803 N N . ALA A 1 110 ? 3.211 -2.690 -4.621 1.00 98.38 110 ALA A N 1
ATOM 804 C CA . ALA A 1 110 ? 4.362 -1.823 -4.460 1.00 98.38 110 ALA A CA 1
ATOM 805 C C . ALA A 1 110 ? 5.263 -1.867 -5.699 1.00 98.38 110 ALA A C 1
ATOM 807 O O . ALA A 1 110 ? 5.649 -2.947 -6.169 1.00 98.38 110 ALA A O 1
ATOM 808 N N . VAL A 1 111 ? 5.642 -0.685 -6.171 1.00 97.62 111 VAL A N 1
ATOM 809 C CA . VAL A 1 111 ? 6.580 -0.441 -7.272 1.00 97.62 111 VAL A CA 1
ATOM 810 C C . VAL A 1 111 ? 7.585 0.634 -6.864 1.00 97.62 111 VAL A C 1
ATOM 812 O O . VAL A 1 111 ? 7.410 1.301 -5.845 1.00 97.62 111 VAL A O 1
ATOM 815 N N . SER A 1 112 ? 8.663 0.780 -7.634 1.00 97.50 112 SER A N 1
ATOM 816 C CA . SER A 1 112 ? 9.547 1.936 -7.496 1.00 97.50 112 SER A CA 1
ATOM 817 C C . SER A 1 112 ? 9.154 2.995 -8.515 1.00 97.50 112 SER A C 1
ATOM 819 O O . SER A 1 112 ? 8.595 2.684 -9.568 1.00 97.50 112 SE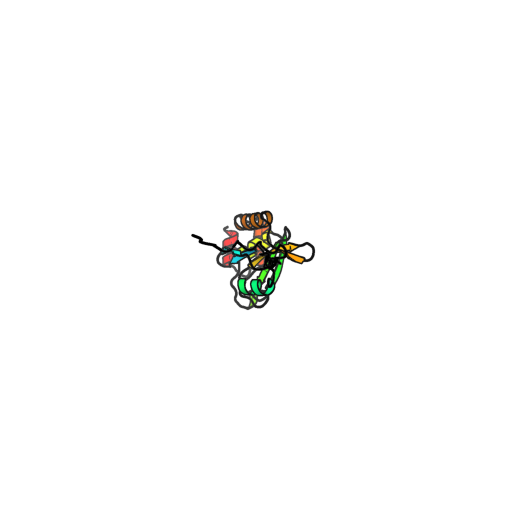R A O 1
ATOM 821 N N . VAL A 1 113 ? 9.509 4.238 -8.226 1.00 95.75 113 VAL A N 1
ATOM 822 C CA . VAL A 1 113 ? 9.270 5.368 -9.119 1.00 95.75 113 VAL A CA 1
ATOM 823 C C . VAL A 1 113 ? 10.553 6.173 -9.316 1.00 95.75 113 VAL A C 1
ATOM 825 O O . VAL A 1 113 ? 11.389 6.266 -8.413 1.00 95.75 113 VAL A O 1
ATOM 828 N N . THR A 1 114 ? 10.778 6.688 -10.522 1.00 94.19 114 THR A N 1
ATOM 829 C CA . THR A 1 114 ? 11.871 7.635 -10.779 1.00 94.19 114 THR A CA 1
ATOM 830 C C . THR A 1 114 ? 11.494 9.028 -10.265 1.00 94.19 114 THR A C 1
ATOM 832 O O . THR A 1 114 ? 10.313 9.310 -10.064 1.00 94.19 114 THR A O 1
ATOM 835 N N . PRO A 1 115 ? 12.456 9.953 -10.099 1.00 90.69 115 PRO A N 1
ATOM 836 C CA . PRO A 1 115 ? 12.137 11.336 -9.733 1.00 90.69 115 PRO A CA 1
ATOM 837 C C . PRO A 1 115 ? 11.168 12.043 -10.697 1.00 90.69 115 PRO A C 1
ATOM 839 O O . PRO A 1 115 ? 10.486 12.977 -10.288 1.00 90.69 115 PRO A O 1
ATOM 842 N N . ASP A 1 116 ? 11.094 11.587 -11.952 1.00 91.94 116 ASP A N 1
ATOM 843 C CA . ASP A 1 116 ? 10.202 12.130 -12.984 1.00 91.94 116 ASP A CA 1
ATOM 844 C C . ASP A 1 116 ? 8.806 11.473 -12.984 1.00 91.94 116 ASP A C 1
ATOM 846 O O . ASP A 1 116 ? 7.962 11.813 -13.812 1.00 91.94 116 ASP A O 1
ATOM 850 N N . GLY A 1 117 ? 8.546 10.532 -12.068 1.00 87.75 117 GLY A N 1
ATOM 851 C CA . GLY A 1 117 ? 7.259 9.840 -11.946 1.00 87.75 117 GLY A CA 1
ATOM 852 C C . GLY A 1 117 ? 7.129 8.571 -12.796 1.00 87.75 117 GLY A C 1
ATOM 853 O O . GLY A 1 117 ? 6.028 8.044 -12.940 1.00 87.75 117 GLY A O 1
ATOM 854 N N . GLU A 1 118 ? 8.218 8.059 -13.379 1.00 91.44 118 GLU A N 1
ATOM 855 C CA . GLU A 1 118 ? 8.170 6.828 -14.176 1.00 91.44 118 GLU A CA 1
ATOM 856 C C . GLU A 1 118 ? 8.165 5.590 -13.275 1.00 91.44 118 GLU A C 1
ATOM 858 O O . GLU A 1 118 ? 9.037 5.419 -12.422 1.00 91.44 118 GLU A O 1
ATOM 863 N N . THR A 1 119 ? 7.211 4.689 -13.500 1.00 92.94 119 THR A N 1
ATOM 864 C CA . THR A 1 119 ? 7.150 3.401 -12.805 1.00 92.94 119 THR A CA 1
ATOM 865 C C . THR A 1 119 ? 8.286 2.482 -13.243 1.00 92.94 119 THR A C 1
ATOM 867 O O . THR A 1 119 ? 8.396 2.115 -14.413 1.00 92.94 119 THR A O 1
ATOM 870 N N . ILE A 1 120 ? 9.089 2.040 -12.280 1.00 94.50 120 ILE A N 1
ATOM 871 C CA . ILE A 1 120 ? 10.212 1.124 -12.474 1.00 94.50 120 ILE A CA 1
ATOM 872 C C . ILE A 1 120 ? 10.173 -0.029 -11.462 1.00 94.50 120 ILE A C 1
ATOM 874 O O . ILE A 1 120 ? 9.422 -0.034 -10.483 1.00 94.50 120 ILE A O 1
ATOM 878 N N . GLY A 1 121 ? 10.983 -1.058 -11.712 1.00 95.62 121 GLY A N 1
ATOM 879 C CA . GLY A 1 121 ? 11.099 -2.197 -10.803 1.00 95.62 121 GLY A CA 1
ATOM 880 C C . GLY A 1 121 ? 11.717 -1.805 -9.461 1.00 95.62 121 GLY A C 1
ATOM 881 O O . GLY A 1 121 ? 12.654 -1.010 -9.406 1.00 95.62 121 GLY A O 1
ATOM 882 N N . LEU A 1 122 ? 11.225 -2.412 -8.382 1.00 97.88 122 LEU A N 1
ATOM 883 C CA . LEU A 1 122 ? 11.792 -2.273 -7.047 1.00 97.88 122 LEU A CA 1
ATOM 884 C C . LEU A 1 122 ? 13.244 -2.765 -7.000 1.00 97.88 122 LEU A C 1
ATOM 886 O O . LEU A 1 122 ? 13.585 -3.860 -7.463 1.00 97.88 122 LEU A O 1
ATOM 890 N N . THR A 1 123 ? 14.083 -1.979 -6.337 1.00 97.50 123 THR A N 1
ATOM 891 C CA . THR A 1 123 ? 15.448 -2.362 -5.967 1.00 97.50 123 THR A CA 1
ATOM 892 C C . THR A 1 123 ? 15.453 -3.368 -4.810 1.00 97.50 123 THR A C 1
ATOM 894 O O . THR A 1 123 ? 14.492 -3.474 -4.042 1.00 97.50 123 THR A O 1
ATOM 897 N N . ASP A 1 124 ? 16.571 -4.077 -4.619 1.00 97.56 124 ASP A N 1
ATOM 898 C CA . ASP A 1 124 ? 16.751 -4.960 -3.455 1.00 97.56 124 ASP A CA 1
ATOM 899 C C . ASP A 1 124 ? 16.609 -4.211 -2.125 1.00 97.56 124 ASP A C 1
ATOM 901 O O . ASP A 1 124 ? 16.034 -4.740 -1.174 1.00 97.56 124 ASP A O 1
ATOM 905 N N . HIS A 1 125 ? 17.085 -2.963 -2.070 1.00 97.69 125 HIS A N 1
ATOM 906 C CA . HIS A 1 125 ? 16.958 -2.118 -0.887 1.00 97.69 125 HIS A CA 1
ATOM 907 C C . HIS A 1 125 ? 15.490 -1.825 -0.556 1.00 97.69 125 HIS A C 1
ATOM 909 O O . HIS A 1 125 ? 15.077 -2.003 0.588 1.00 97.69 125 HIS A O 1
ATOM 915 N N . GLN A 1 126 ? 14.686 -1.429 -1.547 1.00 98.50 126 GLN A N 1
ATOM 916 C CA . GLN A 1 126 ? 13.262 -1.139 -1.339 1.00 98.50 126 GLN A CA 1
ATOM 917 C C . GLN A 1 126 ? 12.478 -2.393 -0.939 1.00 98.50 126 GLN A C 1
ATOM 919 O O . GLN A 1 126 ? 11.623 -2.335 -0.062 1.00 98.50 126 GLN A O 1
ATOM 924 N N . ILE A 1 127 ? 12.806 -3.556 -1.503 1.00 98.06 127 ILE A N 1
ATOM 925 C CA . ILE A 1 127 ? 12.173 -4.826 -1.118 1.00 98.06 127 ILE A CA 1
ATOM 926 C C . ILE A 1 127 ? 12.529 -5.209 0.313 1.00 98.06 127 ILE A C 1
ATOM 928 O O . ILE A 1 127 ? 11.643 -5.548 1.099 1.00 98.06 127 ILE A O 1
ATOM 932 N N . ALA A 1 128 ? 13.806 -5.105 0.683 1.00 97.31 128 ALA A N 1
ATOM 933 C CA . ALA A 1 128 ? 14.236 -5.323 2.058 1.00 97.31 128 ALA A CA 1
ATOM 934 C C . ALA A 1 128 ? 13.557 -4.335 3.020 1.00 97.31 128 ALA A C 1
ATOM 936 O O . ALA A 1 128 ? 13.148 -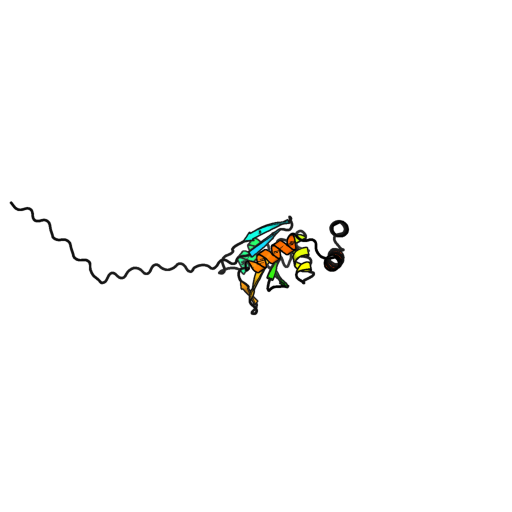4.731 4.111 1.00 97.31 128 ALA A O 1
ATOM 937 N N . ARG A 1 129 ? 13.383 -3.073 2.605 1.00 97.69 129 ARG A N 1
ATOM 938 C CA . ARG A 1 129 ? 12.665 -2.042 3.360 1.00 97.69 129 ARG A CA 1
ATOM 939 C C . ARG A 1 129 ? 11.202 -2.421 3.577 1.00 97.69 129 ARG A C 1
ATOM 941 O O . ARG A 1 129 ? 10.782 -2.447 4.728 1.00 97.69 129 ARG A O 1
ATOM 948 N N . ILE A 1 130 ? 10.467 -2.782 2.524 1.00 98.00 130 ILE A N 1
ATOM 949 C CA . ILE A 1 130 ? 9.059 -3.207 2.600 1.00 98.00 130 ILE A CA 1
ATOM 950 C C . ILE A 1 130 ? 8.908 -4.412 3.533 1.00 98.00 130 ILE A C 1
ATOM 952 O O . ILE A 1 130 ? 8.108 -4.370 4.466 1.00 98.00 130 ILE A O 1
ATOM 956 N N . HIS A 1 131 ? 9.709 -5.464 3.337 1.00 96.75 131 HIS A N 1
ATOM 957 C CA . HIS A 1 131 ? 9.646 -6.651 4.191 1.00 96.75 131 HIS A CA 1
ATOM 958 C C . HIS A 1 131 ? 9.973 -6.329 5.645 1.00 96.75 131 HIS A C 1
ATOM 960 O O . HIS A 1 131 ? 9.237 -6.752 6.532 1.00 96.75 131 HIS A O 1
ATOM 966 N N . LYS A 1 132 ? 11.032 -5.550 5.896 1.00 95.75 132 LYS A N 1
ATOM 967 C CA . LYS A 1 132 ? 11.382 -5.121 7.250 1.00 95.75 132 LYS A CA 1
ATOM 968 C C . LYS A 1 132 ? 10.215 -4.374 7.892 1.00 95.75 132 LYS A C 1
ATOM 970 O O . LYS A 1 132 ? 9.848 -4.705 9.012 1.00 95.75 132 LYS A O 1
ATOM 975 N N . THR A 1 133 ? 9.620 -3.410 7.200 1.00 96.38 133 THR A N 1
ATOM 976 C CA . THR A 1 133 ? 8.496 -2.628 7.727 1.00 96.38 133 THR A CA 1
ATOM 977 C C . THR A 1 133 ? 7.282 -3.507 8.049 1.00 96.38 133 THR A C 1
ATOM 979 O O . THR A 1 133 ? 6.657 -3.328 9.088 1.00 96.38 133 THR A O 1
ATOM 982 N N . LEU A 1 134 ? 6.982 -4.507 7.216 1.00 94.25 134 LEU A N 1
ATOM 983 C CA . LEU A 1 134 ? 5.848 -5.416 7.425 1.00 94.25 134 LEU A CA 1
ATOM 984 C C . LEU A 1 134 ? 6.062 -6.439 8.554 1.00 94.25 134 LEU A C 1
ATOM 986 O O . LEU A 1 134 ? 5.085 -6.974 9.072 1.00 94.25 134 LEU A O 1
ATOM 990 N N . THR A 1 135 ? 7.307 -6.731 8.944 1.00 92.88 135 THR A N 1
ATOM 991 C CA . THR A 1 135 ? 7.603 -7.679 10.036 1.00 92.88 135 THR A CA 1
ATOM 992 C C . THR A 1 135 ? 7.873 -7.010 11.380 1.00 92.88 135 THR A C 1
ATOM 994 O O . THR A 1 135 ? 8.020 -7.712 12.379 1.00 92.88 135 THR A O 1
ATOM 997 N N . HIS A 1 136 ? 8.011 -5.685 11.420 1.00 89.50 136 HIS A N 1
ATOM 998 C CA . HIS A 1 136 ? 8.257 -4.946 12.655 1.00 89.50 136 HIS A CA 1
ATOM 999 C C . HIS A 1 136 ? 6.961 -4.334 13.176 1.00 89.50 136 HIS A C 1
ATOM 1001 O O . HIS A 1 136 ? 6.100 -3.904 12.411 1.00 89.50 136 HIS A O 1
ATOM 1007 N N . ARG A 1 137 ? 6.841 -4.288 14.505 1.00 90.19 137 ARG A N 1
ATOM 1008 C CA . ARG A 1 137 ? 5.802 -3.504 15.163 1.00 90.19 137 ARG A CA 1
ATOM 1009 C C . ARG A 1 137 ? 6.046 -2.015 14.856 1.00 90.19 137 ARG A C 1
ATOM 1011 O O . ARG A 1 137 ? 7.188 -1.579 15.038 1.00 90.19 137 ARG A O 1
ATOM 1018 N N . PRO A 1 138 ? 5.019 -1.250 14.450 1.00 94.00 138 PRO A N 1
ATOM 1019 C CA . PRO A 1 138 ? 5.117 0.202 14.367 1.00 94.00 138 PRO A CA 1
ATOM 1020 C C . PRO A 1 138 ? 5.472 0.822 15.727 1.00 94.00 138 PRO A C 1
ATOM 1022 O O . PRO A 1 138 ? 5.160 0.249 16.775 1.00 94.00 138 PRO 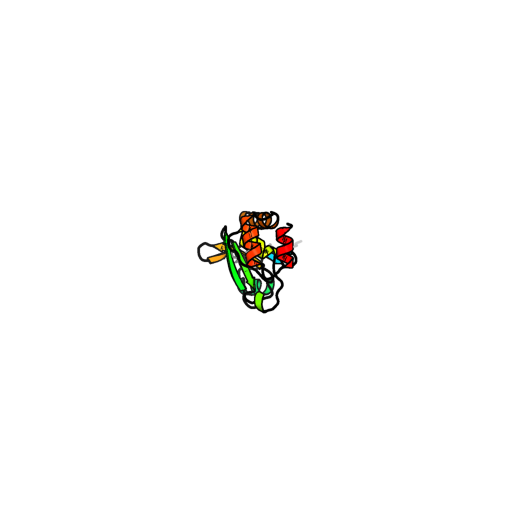A O 1
ATOM 1025 N N . ASP A 1 139 ? 6.123 1.986 15.710 1.00 94.06 139 ASP A N 1
ATOM 1026 C CA . ASP A 1 139 ? 6.329 2.788 16.921 1.00 94.06 139 ASP A CA 1
ATOM 1027 C C . ASP A 1 139 ? 5.009 3.369 17.457 1.00 94.06 139 ASP A C 1
ATOM 1029 O O . ASP A 1 139 ? 4.000 3.407 16.750 1.00 94.06 139 ASP A O 1
ATOM 1033 N N . ASP A 1 140 ? 5.024 3.829 18.711 1.00 94.56 140 ASP A N 1
ATOM 1034 C CA . ASP A 1 140 ? 3.824 4.301 19.412 1.00 94.56 140 ASP A CA 1
ATOM 1035 C C . ASP A 1 140 ? 3.122 5.453 18.673 1.00 94.56 140 ASP A C 1
ATOM 1037 O O . ASP A 1 140 ? 1.900 5.451 18.557 1.00 94.56 140 ASP A O 1
ATOM 1041 N N . GLY A 1 141 ? 3.876 6.387 18.078 1.00 95.31 141 GLY A N 1
ATOM 1042 C CA . GLY A 1 141 ? 3.289 7.497 17.315 1.00 95.31 141 GLY A CA 1
ATOM 1043 C C . GLY A 1 14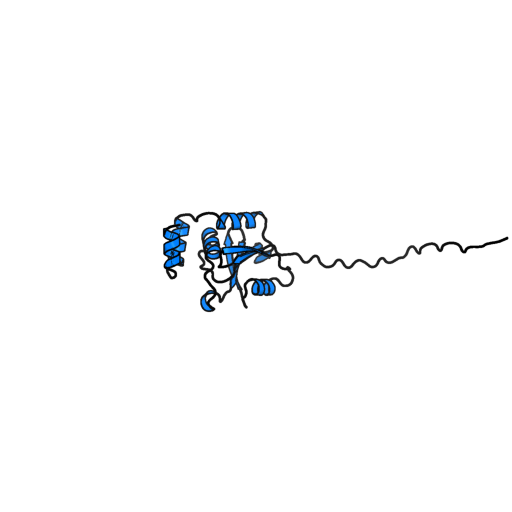1 ? 2.593 7.030 16.032 1.00 95.31 141 GLY A C 1
ATOM 1044 O O . GLY A 1 141 ? 1.526 7.531 15.660 1.00 95.31 141 GLY A O 1
ATOM 1045 N N . THR A 1 142 ? 3.159 6.023 15.370 1.00 95.75 142 THR A N 1
ATOM 1046 C CA . THR A 1 142 ? 2.521 5.374 14.223 1.00 95.75 142 THR A CA 1
ATOM 1047 C C . THR A 1 142 ? 1.276 4.589 14.645 1.00 95.75 142 THR A C 1
ATOM 1049 O O . THR A 1 142 ? 0.276 4.613 13.928 1.00 95.75 142 THR A O 1
ATOM 1052 N N . ILE A 1 143 ? 1.299 3.922 15.806 1.00 95.88 143 ILE A N 1
ATOM 1053 C CA . ILE A 1 143 ? 0.128 3.226 16.366 1.00 95.88 143 ILE A CA 1
ATOM 1054 C C . ILE A 1 143 ? -1.002 4.213 16.664 1.00 95.88 143 ILE A C 1
ATOM 1056 O O . ILE A 1 143 ? -2.137 3.945 16.274 1.00 95.88 143 ILE A O 1
ATOM 1060 N N . ASP A 1 144 ? -0.708 5.358 17.278 1.00 95.94 144 ASP A N 1
ATOM 1061 C CA . ASP A 1 144 ? -1.710 6.392 17.563 1.00 95.94 144 ASP A CA 1
ATOM 1062 C C . ASP A 1 144 ? -2.386 6.880 16.272 1.00 95.94 144 ASP A C 1
ATOM 1064 O O . ASP A 1 144 ? -3.615 6.924 16.176 1.00 95.94 144 ASP A O 1
ATOM 1068 N N . THR A 1 145 ? -1.584 7.145 15.236 1.00 97.06 145 THR A N 1
ATOM 1069 C CA . THR A 1 145 ? -2.084 7.574 13.918 1.00 97.06 145 THR A CA 1
ATOM 1070 C C . THR A 1 145 ? -2.927 6.482 13.244 1.00 97.06 145 THR A C 1
ATOM 1072 O O . THR A 1 145 ? -3.962 6.768 12.634 1.00 97.06 145 THR A O 1
ATOM 1075 N N . LEU A 1 146 ? -2.520 5.214 13.373 1.00 96.62 146 LEU A N 1
ATOM 1076 C CA . LEU A 1 146 ? -3.289 4.067 12.885 1.00 96.62 146 LEU A CA 1
ATOM 1077 C C . LEU A 1 146 ? -4.630 3.940 13.615 1.00 96.62 146 LEU A C 1
ATOM 1079 O O . LEU A 1 146 ? -5.643 3.683 12.969 1.00 96.62 146 LEU A O 1
ATOM 1083 N N . ILE A 1 147 ? -4.657 4.118 14.938 1.00 96.69 147 ILE A N 1
ATOM 1084 C CA . ILE A 1 147 ? -5.879 4.053 15.750 1.00 96.69 147 ILE A CA 1
ATOM 1085 C C . ILE A 1 147 ? -6.867 5.141 15.330 1.00 96.69 147 ILE A C 1
ATOM 1087 O O . ILE A 1 147 ? -8.055 4.853 15.180 1.00 96.69 147 ILE A O 1
ATOM 1091 N N . GLU A 1 148 ? -6.391 6.367 15.113 1.00 96.88 148 GLU A N 1
ATOM 1092 C CA . GLU A 1 148 ? -7.223 7.472 14.635 1.00 96.88 148 GLU A CA 1
ATOM 1093 C C . GLU A 1 148 ? -7.823 7.152 13.258 1.00 96.88 148 GLU A C 1
ATOM 1095 O O . GLU A 1 148 ? -9.050 7.159 13.087 1.00 96.88 148 GLU A O 1
ATOM 1100 N N . SER A 1 149 ? -6.966 6.775 12.307 1.00 96.62 149 SER A N 1
ATOM 1101 C CA . SER A 1 149 ? -7.351 6.472 10.923 1.00 96.62 149 SER A CA 1
ATOM 1102 C C . SER A 1 149 ? -8.305 5.278 10.825 1.00 96.62 149 SER A C 1
ATOM 1104 O O . SER A 1 149 ? -9.205 5.251 9.986 1.00 96.62 149 SER A O 1
ATOM 1106 N N . LEU A 1 150 ? -8.142 4.288 11.707 1.00 96.88 150 LEU A N 1
ATOM 1107 C CA . LEU A 1 150 ? -8.945 3.067 11.744 1.00 96.88 150 LEU A CA 1
ATOM 1108 C C . LEU A 1 150 ? -10.081 3.122 12.770 1.00 96.88 150 LEU A C 1
ATOM 1110 O O . LEU A 1 150 ? -10.721 2.099 13.005 1.00 96.88 150 LEU A O 1
ATOM 1114 N N . SER A 1 151 ? -10.397 4.292 13.333 1.00 96.62 151 SER A N 1
ATOM 1115 C CA . SER A 1 151 ? -11.518 4.465 14.268 1.00 96.62 151 SER A CA 1
ATOM 1116 C C . SER A 1 151 ? -12.881 3.943 13.766 1.00 96.62 151 SER A C 1
ATOM 1118 O O . SER A 1 151 ? -13.648 3.451 14.600 1.00 96.62 151 SER A O 1
ATOM 1120 N N . PRO A 1 152 ? -13.193 3.908 12.447 1.00 95.31 152 PRO A N 1
ATOM 1121 C CA . PRO A 1 152 ? -14.401 3.243 11.944 1.00 95.31 152 PRO A CA 1
ATOM 1122 C C . PRO A 1 152 ? -14.390 1.704 12.063 1.00 95.31 152 PRO A C 1
ATOM 1124 O O . PRO A 1 152 ? -15.427 1.069 11.881 1.00 95.31 152 PRO A O 1
ATOM 1127 N N . PHE A 1 153 ? -13.241 1.092 12.374 1.00 94.50 153 PHE A N 1
ATOM 1128 C CA . PHE A 1 153 ? -13.019 -0.355 12.476 1.00 94.50 153 PHE A CA 1
ATOM 1129 C C . PHE A 1 153 ? -12.676 -0.760 13.924 1.00 94.50 153 PHE A C 1
ATOM 1131 O O . PHE A 1 153 ? -11.527 -1.095 14.230 1.00 94.50 153 PHE A O 1
ATOM 1138 N N . PRO A 1 154 ? -13.657 -0.788 14.847 1.00 92.50 154 PRO A N 1
ATOM 1139 C CA . PRO A 1 154 ? -13.401 -0.928 16.284 1.00 92.50 154 PRO A CA 1
ATOM 1140 C C . PRO A 1 154 ? -12.684 -2.231 16.666 1.00 92.50 154 PRO A C 1
ATOM 1142 O O . PRO A 1 154 ? -11.871 -2.244 17.588 1.00 92.50 154 PRO A O 1
ATOM 1145 N N . THR A 1 155 ? -12.931 -3.328 15.943 1.00 93.50 155 THR A N 1
ATOM 1146 C CA . THR A 1 155 ? -12.211 -4.593 16.157 1.00 93.50 155 THR A CA 1
ATOM 1147 C C . THR A 1 155 ? -10.722 -4.454 15.849 1.00 93.50 155 THR A C 1
ATOM 1149 O O . THR A 1 155 ? -9.897 -4.946 16.612 1.00 93.50 155 THR A O 1
ATOM 1152 N N . ILE A 1 156 ? -10.368 -3.741 14.777 1.00 93.06 156 ILE A N 1
ATOM 1153 C CA . ILE A 1 156 ? -8.971 -3.517 14.391 1.00 93.06 156 ILE A CA 1
ATOM 1154 C C . ILE A 1 156 ? -8.291 -2.575 15.383 1.00 93.06 156 ILE A C 1
ATOM 1156 O O . ILE A 1 156 ? -7.192 -2.867 15.840 1.00 93.06 156 ILE A O 1
ATOM 1160 N N . VAL A 1 157 ? -8.967 -1.504 15.805 1.00 93.56 157 VAL A N 1
ATOM 1161 C CA . VAL A 1 157 ? -8.463 -0.613 16.864 1.00 93.56 157 VAL A CA 1
ATOM 1162 C C . VAL A 1 157 ? -8.202 -1.384 18.156 1.00 93.56 157 VAL A C 1
ATOM 1164 O O . VAL A 1 157 ? -7.167 -1.197 18.793 1.00 93.56 157 VAL A O 1
ATOM 1167 N N . SER A 1 158 ? -9.103 -2.290 18.542 1.00 92.44 158 SER A N 1
ATOM 1168 C CA . SER A 1 158 ? -8.891 -3.144 19.711 1.00 92.44 158 SER A CA 1
ATOM 1169 C C . SER A 1 158 ? -7.674 -4.056 19.536 1.00 92.44 158 SER A C 1
ATOM 1171 O O . SER A 1 158 ? -6.896 -4.201 20.474 1.00 92.44 158 SER A O 1
ATOM 1173 N N . MET A 1 159 ? -7.458 -4.624 18.347 1.00 90.88 159 MET A N 1
ATOM 1174 C CA . MET A 1 159 ? -6.252 -5.406 18.059 1.00 90.88 159 MET A CA 1
ATOM 1175 C C . MET A 1 159 ? -4.978 -4.561 18.173 1.00 90.88 159 MET A C 1
ATOM 1177 O O . MET A 1 159 ? -4.032 -5.008 18.808 1.00 90.88 159 MET A O 1
ATOM 1181 N N . LEU A 1 160 ? -4.963 -3.343 17.624 1.00 89.69 160 LEU A N 1
ATOM 1182 C CA . LEU A 1 160 ? -3.798 -2.449 17.657 1.00 89.69 160 LEU A CA 1
ATOM 1183 C C . LEU A 1 160 ? -3.425 -2.007 19.078 1.00 89.69 160 LEU A C 1
ATOM 1185 O O . LEU A 1 160 ? -2.247 -1.986 19.418 1.00 89.69 160 LEU A O 1
ATOM 1189 N N . ASN A 1 161 ? -4.416 -1.730 19.929 1.00 87.06 161 ASN A N 1
ATOM 1190 C CA . ASN A 1 161 ? -4.187 -1.401 21.342 1.00 87.06 161 ASN A CA 1
ATOM 1191 C C . ASN A 1 161 ? -3.581 -2.563 22.148 1.00 87.06 161 ASN A C 1
ATOM 1193 O O . ASN A 1 161 ? -2.975 -2.336 23.191 1.00 87.06 161 ASN A O 1
ATOM 1197 N N . ASN A 1 162 ? -3.773 -3.801 21.685 1.00 85.12 162 ASN A N 1
ATOM 1198 C CA . ASN A 1 162 ? -3.279 -5.017 22.332 1.00 85.12 162 ASN A CA 1
ATOM 1199 C C . ASN A 1 162 ? -2.078 -5.634 21.608 1.00 85.12 162 ASN A C 1
ATOM 1201 O O . ASN A 1 162 ? -1.660 -6.738 21.968 1.00 85.12 162 ASN A O 1
ATOM 1205 N N . TRP A 1 163 ? -1.590 -4.981 20.552 1.00 74.50 163 TRP A N 1
ATOM 1206 C CA . TRP A 1 163 ? -0.489 -5.494 19.756 1.00 74.50 163 TRP A CA 1
ATOM 1207 C C . TRP A 1 163 ? 0.773 -5.558 20.599 1.00 74.50 163 TRP A C 1
ATOM 1209 O O . TRP A 1 163 ? 0.950 -4.678 21.477 1.00 74.50 163 TRP A O 1
#

pLDDT: mean 87.16, std 17.88, range [39.91, 98.56]

Radius of gyration: 25.86 Å; chains: 1; bounding box: 56×60×86 Å

Organism: NCBI:txid670052

Foldseek 3Di:
DDDDDDDDDDDDPPPPDPPPPPPPPQAWAWKWKQFLVRDIDIDTDGPPPVQVVQCVSQVEPHWDWQAFPPQKIKTAHPCQVPVVFAWNPLVCQLSLLRPHNDTGGTMIMIFGADPVGDTGHDDPVVVVVSVVSSPDQDDPVSLVSNLVSCVVPVVVNVVSVVD

Secondary structure (DSSP, 8-state):
----PPPPPPPPTT-------------B--EEEE-TTS-EEEE--BGGGHHHHHHHHHT-SSEEEEEEGGGEEEEEETTTTTTTPPB-HHHHHHHHHTT-----BS-EEEEEE-TTS-EEPPPHHHHHHHHHHHHSPPPHHHHHHHHHHTTT-HHHHHHHHT-

InterPro domains:
  IPR024559 Domain of unknown function DUF3846 [PF12957] (48-134)